Protein 1E0B (pdb70)

CATH classification: 2.40.50.40

GO terms:
  GO:0031507 heterochromatin formation (P, IDA)
  GO:0140720 subtelomeric heterochromatin (C, IDA)
  GO:1990342 heterochromatin island (C, IDA)
  GO:0062072 histone H3K9me2/3 reader activity (F, IDA)
  GO:0031934 mating-type region heterochromatin (C, IDA)
  GO:0000779 condensed chromosome, centromeric region (C, IDA)
  GO:0000785 chromatin (C, IDA)
  GO:0000792 heterochromatin (C, IDA)
  GO:0005634 nucleus (C, IDA)
  GO:0005721 pericentric heterochromatin (C, IDA)
  GO:0003677 DNA binding (F, IDA)
  GO:0003723 RNA binding (F, IDA)
  GO:0140463 chromatin-protein adaptor activity (F, IDA)
  GO:0007535 donor selection (P, IDA)
  GO:1990813 meiotic centromeric cohesion protection in anaphase I (P, EXP)
  GO:0030466 silent mating-type cassette heterochromatin formation (P, EXP)
  GO:0140185 siRNA-mediated silent mating type cassette region heterochromatin formation (P, EXP)
  GO:0140463 chromatin-protein adaptor activity (F, EXP)
  GO:0044820 mitotic telomere tethering at nuclear periphery (P, IMP)
  GO:1990758 mitotic sister chromatid biorientation (P, IMP)

Structure (mmCIF, N/CA/C/O backbone):
data_1E0B
#
_entry.id   1E0B
#
_cell.length_a   59.890
_cell.length_b   59.890
_cell.length_c   91.230
_cell.angle_alpha   90.00
_cell.angle_beta   90.00
_cell.angle_gamma   120.00
#
_symmetry.space_group_name_H-M   'P 32 2 1'
#
loop_
_entity.id
_entity.type
_entity.pdbx_description
1 polymer 'SWI6 PROTEIN'
2 non-polymer 2-(2-{2-[2-(2-METHOXY-ETHOXY)-ETHOXY]-ETHOXY}-ETHOXY)-ETHANOL
3 water water
#
loop_
_atom_site.group_PDB
_atom_site.id
_atom_site.type_symbol
_atom_site.label_atom_id
_atom_site.label_alt_id
_atom_site.label_comp_id
_atom_site.label_asym_id
_atom_site.label_entity_id
_atom_site.label_seq_id
_atom_site.pdbx_PDB_ins_code
_atom_site.Cartn_x
_atom_site.Cartn_y
_atom_site.Cartn_z
_atom_site.occupancy
_atom_site.B_iso_or_equiv
_atom_site.auth_seq_id
_atom_site.auth_comp_id
_atom_site.auth_asym_id
_atom_site.auth_atom_id
_atom_site.pdbx_PDB_model_nu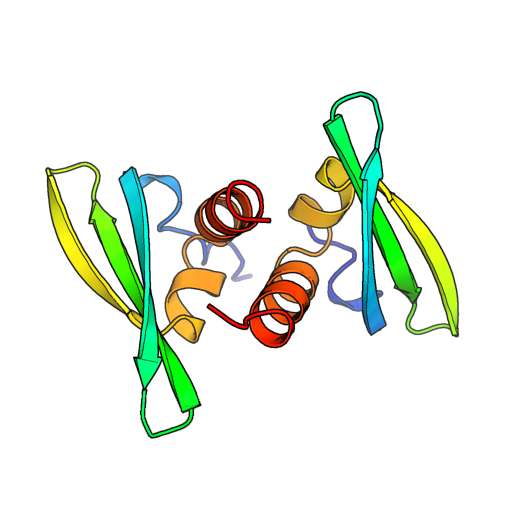m
ATOM 1 N N . GLN A 1 2 ? 35.115 12.968 74.337 1.00 80.64 262 GLN A N 1
ATOM 2 C CA . GLN A 1 2 ? 35.482 12.681 72.918 1.00 80.69 262 GLN A CA 1
ATOM 3 C C . GLN A 1 2 ? 34.233 12.762 72.033 1.00 81.48 262 GLN A C 1
ATOM 4 O O . GLN A 1 2 ? 34.179 13.556 71.090 1.00 84.30 262 GLN A O 1
ATOM 10 N N . VAL A 1 3 ? 33.226 11.951 72.357 1.00 80.94 263 VAL A N 1
ATOM 11 C CA . VAL A 1 3 ? 31.983 11.904 71.585 1.00 78.38 263 VAL A CA 1
ATOM 12 C C . VAL A 1 3 ? 31.006 13.065 71.757 1.00 78.57 263 VAL A C 1
ATOM 13 O O . VAL A 1 3 ? 30.516 13.348 72.852 1.00 79.76 263 VAL A O 1
ATOM 17 N N . GLU A 1 4 ? 30.748 13.723 70.632 1.00 79.68 264 GLU A N 1
ATOM 18 C CA . GLU A 1 4 ? 29.826 14.849 70.504 1.00 78.62 264 GLU A CA 1
ATOM 19 C C . GLU A 1 4 ? 29.578 14.932 69.005 1.00 75.27 264 GLU A C 1
ATOM 20 O O . GLU A 1 4 ? 28.816 15.769 68.516 1.00 78.30 264 GLU A O 1
ATOM 26 N N . ASN A 1 5 ? 30.261 14.034 68.295 1.00 68.29 265 ASN A N 1
ATOM 27 C CA . ASN A 1 5 ? 30.159 13.885 66.850 1.00 59.01 265 ASN A CA 1
ATOM 28 C C . ASN A 1 5 ? 29.077 12.827 66.666 1.00 46.04 265 ASN A C 1
ATOM 29 O O . ASN A 1 5 ? 29.013 12.118 65.657 1.00 42.16 265 ASN A O 1
ATOM 34 N N . TYR A 1 6 ? 28.214 12.755 67.674 1.00 40.47 266 TYR A N 1
ATOM 35 C CA . TYR A 1 6 ? 27.111 11.810 67.728 1.00 31.80 266 TYR A CA 1
ATOM 36 C C . TYR A 1 6 ? 25.940 12.284 66.858 1.00 34.24 266 TYR A C 1
ATOM 37 O O . TYR A 1 6 ? 25.056 11.498 66.520 1.00 28.02 266 TYR A O 1
ATOM 46 N N . ASP A 1 7 ? 25.939 13.569 66.504 1.00 27.99 267 ASP A N 1
ATOM 47 C CA . ASP A 1 7 ? 24.860 14.158 65.680 1.00 31.89 267 ASP A CA 1
ATOM 48 C C . ASP A 1 7 ? 25.032 13.894 64.170 1.00 32.57 267 ASP A C 1
ATOM 49 O O . ASP A 1 7 ? 24.936 14.803 63.331 1.00 29.40 267 ASP A O 1
ATOM 54 N N . SER A 1 8 ? 25.244 12.615 63.847 1.00 32.51 268 SER A N 1
ATOM 55 C CA . SER A 1 8 ? 25.486 12.154 62.489 1.00 33.19 268 SER A CA 1
ATOM 56 C C . SER A 1 8 ? 24.277 12.061 61.562 1.00 32.84 268 SER A C 1
ATOM 57 O O . SER A 1 8 ? 24.443 11.759 60.396 1.00 35.66 268 SER A O 1
ATOM 60 N N . TRP A 1 9 ? 23.063 12.297 62.044 1.00 26.36 269 TRP A N 1
ATOM 61 C CA . TRP A 1 9 ? 21.926 12.243 61.129 1.00 24.66 269 TRP A CA 1
ATOM 62 C C . TRP A 1 9 ? 21.530 13.595 60.524 1.00 27.84 269 TRP A C 1
ATOM 63 O O . TRP A 1 9 ? 20.668 13.633 59.641 1.00 26.66 269 TRP A O 1
ATOM 74 N N . GLU A 1 10 ? 22.120 14.698 60.983 1.00 27.12 270 GLU A N 1
ATOM 75 C CA . GLU A 1 10 ? 21.731 16.020 60.424 1.00 31.21 270 GLU A CA 1
ATOM 76 C C . GLU A 1 10 ? 21.799 16.053 58.892 1.00 30.46 270 GLU A C 1
ATOM 77 O O . GLU A 1 10 ? 20.900 16.561 58.232 1.00 31.50 270 GLU A O 1
ATOM 83 N N . ASP A 1 11 ? 22.874 15.513 58.329 1.00 32.86 271 ASP A N 1
ATOM 84 C CA . ASP A 1 11 ? 23.029 15.524 56.878 1.00 35.64 271 ASP A CA 1
ATOM 85 C C . ASP A 1 11 ? 22.326 14.377 56.131 1.00 38.13 271 ASP A C 1
ATOM 86 O O . ASP A 1 11 ? 22.307 14.365 54.900 1.00 33.09 271 ASP A O 1
ATOM 91 N N . LEU A 1 12 ? 21.740 13.426 56.855 1.00 30.64 272 LEU A N 1
ATOM 92 C CA . LEU A 1 12 ? 21.077 12.293 56.203 1.00 29.88 272 LEU A CA 1
ATOM 93 C C . LEU A 1 12 ? 19.5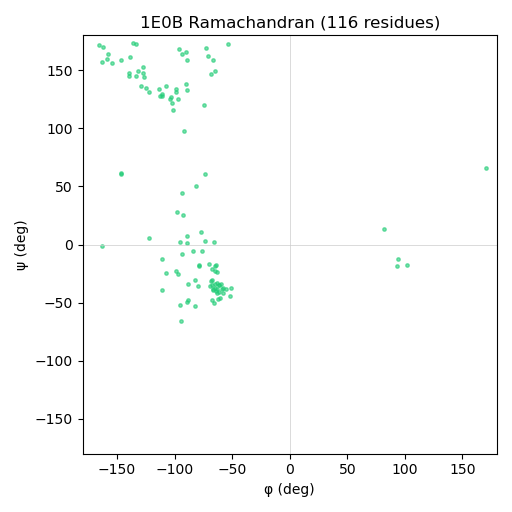64 12.440 56.094 1.00 30.77 272 LEU A C 1
ATOM 94 O O . LEU A 1 12 ? 18.936 11.806 55.241 1.00 31.57 272 LEU A O 1
ATOM 99 N N . VAL A 1 13 ? 18.983 13.267 56.961 1.00 29.24 273 VAL A N 1
ATOM 100 C CA . VAL A 1 13 ? 17.531 13.476 57.014 1.00 33.03 273 VAL A CA 1
ATOM 101 C C . VAL A 1 13 ? 17.094 14.612 56.105 1.00 34.23 273 VAL A C 1
ATOM 102 O O . VAL A 1 13 ? 17.759 15.639 56.041 1.00 32.72 273 VAL A O 1
ATOM 106 N N . SER A 1 14 ? 15.982 14.410 55.403 1.00 35.77 274 SER A N 1
ATOM 107 C CA . SER A 1 14 ? 15.436 15.415 54.496 1.00 40.04 274 SER A CA 1
ATOM 108 C C . SER A 1 14 ? 14.475 16.334 55.261 1.00 43.90 274 SER A C 1
ATOM 109 O O . SER A 1 14 ? 14.588 17.559 55.178 1.00 44.25 274 SER A O 1
ATOM 112 N N . SER A 1 15 ? 13.541 15.746 56.010 1.00 38.01 275 SER A N 1
ATOM 113 C CA . SER A 1 15 ? 12.601 16.537 56.809 1.00 40.50 275 SER A CA 1
ATOM 114 C C . SER A 1 15 ? 11.872 15.747 57.904 1.00 37.35 275 SER A C 1
ATOM 115 O O . SER A 1 15 ? 11.767 14.523 57.831 1.00 38.38 275 SER A O 1
ATOM 118 N N . ILE A 1 16 ? 11.394 16.462 58.923 1.00 38.53 276 ILE A N 1
ATOM 119 C CA . ILE A 1 16 ? 10.625 15.868 60.022 1.00 38.66 276 ILE A CA 1
ATOM 120 C C . ILE A 1 16 ? 9.172 16.126 59.605 1.00 41.95 276 ILE A C 1
ATOM 121 O O . ILE A 1 16 ? 8.792 17.269 59.351 1.00 44.79 276 ILE A O 1
ATOM 126 N N . ASP A 1 17 ? 8.366 15.071 59.540 1.00 43.83 277 ASP A N 1
ATOM 127 C CA . ASP A 1 17 ? 6.983 15.194 59.074 1.00 43.28 277 ASP A CA 1
ATOM 128 C C . ASP A 1 17 ? 5.903 15.375 60.138 1.00 45.50 277 ASP A C 1
ATOM 129 O O . ASP A 1 17 ? 5.254 16.423 60.195 1.00 48.58 277 ASP A O 1
ATOM 134 N N . THR A 1 18 ? 5.693 14.356 60.964 1.00 41.46 278 THR A N 1
ATOM 135 C CA . THR A 1 18 ? 4.682 14.436 62.011 1.00 42.80 278 THR A CA 1
ATOM 136 C C . THR A 1 18 ? 5.167 13.818 63.315 1.00 47.57 278 THR A C 1
ATOM 137 O O . THR A 1 18 ? 6.110 13.031 63.324 1.00 42.62 278 THR A O 1
ATOM 141 N N . ILE A 1 19 ? 4.505 14.176 64.414 1.00 45.60 279 ILE A N 1
ATOM 142 C CA . ILE A 1 19 ? 4.843 13.654 65.731 1.00 48.25 279 ILE A CA 1
ATOM 143 C C . ILE A 1 19 ? 3.593 13.074 66.380 1.00 53.05 279 ILE A C 1
ATOM 144 O O . ILE A 1 19 ? 2.497 13.597 66.187 1.00 53.50 279 ILE A O 1
ATOM 149 N N . GLU A 1 20 ? 3.759 11.991 67.138 1.00 52.12 280 GLU A N 1
ATOM 150 C CA . GLU A 1 20 ? 2.637 11.338 67.813 1.00 55.20 280 GLU A CA 1
ATOM 151 C C . GLU A 1 20 ? 3.004 10.883 69.217 1.00 56.04 280 GLU A C 1
ATOM 152 O O . GLU A 1 20 ? 4.145 10.509 69.482 1.00 54.90 280 GLU A O 1
ATOM 158 N N . ARG A 1 21 ? 2.032 10.913 70.121 1.00 56.76 281 ARG A N 1
ATOM 159 C CA . ARG A 1 21 ? 2.277 10.499 71.496 1.00 58.28 281 ARG A CA 1
ATOM 160 C C . ARG A 1 21 ? 1.816 9.068 71.740 1.00 62.67 281 ARG A C 1
ATOM 161 O O . ARG A 1 21 ? 0.718 8.685 71.344 1.00 61.45 281 ARG A O 1
ATOM 169 N N . LYS A 1 22 ? 2.667 8.278 72.388 1.00 64.87 282 LYS A N 1
ATOM 170 C CA . LYS A 1 22 ? 2.338 6.890 72.678 1.00 69.44 282 LYS A CA 1
ATOM 171 C C . LYS A 1 22 ? 1.773 6.706 74.085 1.00 70.77 282 LYS A C 1
ATOM 172 O O . LYS A 1 22 ? 1.836 7.610 74.921 1.00 70.01 282 LYS A O 1
ATOM 178 N N . ASP A 1 23 ? 1.227 5.523 74.341 1.00 73.64 283 ASP A N 1
ATOM 179 C CA . ASP A 1 23 ? 0.624 5.220 75.631 1.00 75.82 283 ASP A CA 1
ATOM 180 C C . ASP A 1 23 ? 1.569 5.376 76.809 1.00 77.05 283 ASP A C 1
ATOM 181 O O . ASP A 1 23 ? 1.153 5.814 77.883 1.00 79.67 283 ASP A O 1
ATOM 186 N N . ASP A 1 24 ? 2.834 5.011 76.617 1.00 76.01 284 ASP A N 1
ATOM 187 C CA . ASP A 1 24 ? 3.830 5.134 77.679 1.00 74.28 284 ASP A CA 1
ATOM 188 C C . ASP A 1 24 ? 4.206 6.603 77.891 1.00 72.99 284 ASP A C 1
ATOM 189 O O . ASP A 1 24 ? 5.078 6.928 78.702 1.00 71.94 284 ASP A O 1
ATOM 194 N N . GLY A 1 25 ? 3.535 7.483 77.151 1.00 70.87 285 GLY A N 1
ATOM 195 C CA . GLY A 1 25 ? 3.787 8.909 77.255 1.00 68.99 285 GLY A CA 1
ATOM 196 C C . GLY A 1 25 ? 4.987 9.383 76.457 1.00 67.49 285 GLY A C 1
ATOM 197 O O . GLY A 1 25 ? 5.461 10.505 76.646 1.00 67.59 285 GLY A O 1
ATOM 198 N N . THR A 1 26 ? 5.484 8.533 75.562 1.00 64.10 286 THR A N 1
ATOM 199 C CA . THR A 1 26 ? 6.643 8.887 74.749 1.00 58.96 286 THR A CA 1
ATOM 200 C C . THR A 1 26 ? 6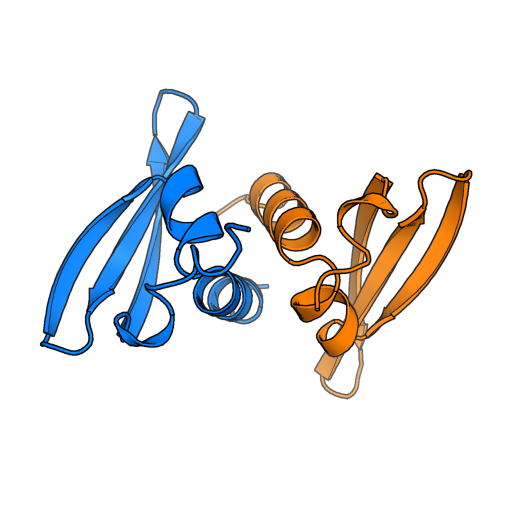.214 9.474 73.412 1.00 53.08 286 THR A C 1
ATOM 201 O O . THR A 1 26 ? 5.057 9.345 73.005 1.00 53.55 286 THR A O 1
ATOM 205 N N . LEU A 1 27 ? 7.147 10.133 72.735 1.00 48.27 287 LEU A N 1
ATOM 206 C CA . LEU A 1 27 ? 6.858 10.731 71.439 1.00 42.48 287 LEU A CA 1
ATOM 207 C C . LEU A 1 27 ? 7.540 9.918 70.334 1.00 41.16 287 LEU A C 1
ATOM 208 O O . LEU A 1 27 ? 8.688 9.516 70.481 1.00 40.24 287 LEU A O 1
ATOM 213 N N . GLU A 1 28 ? 6.818 9.678 69.245 1.00 40.44 288 GLU A N 1
ATOM 214 C CA . GLU A 1 28 ? 7.326 8.929 68.098 1.00 39.92 288 GLU A CA 1
ATOM 215 C C . GLU A 1 28 ? 7.441 9.925 66.940 1.00 41.35 288 GLU A C 1
ATOM 216 O O . GLU A 1 28 ? 6.473 10.631 66.616 1.00 42.36 288 GLU A O 1
ATOM 222 N N . ILE A 1 29 ? 8.620 9.986 66.320 1.00 36.70 289 ILE A N 1
ATOM 223 C CA . ILE A 1 29 ? 8.863 10.919 65.221 1.00 37.19 289 ILE A CA 1
ATOM 224 C C . ILE A 1 29 ? 8.858 10.253 63.846 1.00 41.55 289 ILE A C 1
ATOM 225 O O . ILE A 1 29 ? 9.595 9.300 63.610 1.00 40.22 289 ILE A O 1
ATOM 230 N N . TYR A 1 30 ? 8.025 10.761 62.942 1.00 39.49 290 TYR A N 1
ATOM 231 C CA . TYR A 1 30 ? 7.962 10.239 61.581 1.00 40.65 290 TYR A CA 1
ATOM 232 C C . TYR A 1 30 ? 8.720 11.208 60.670 1.00 41.45 290 TYR A C 1
ATOM 233 O O . TYR A 1 30 ? 8.380 12.393 60.587 1.00 41.90 290 TYR A O 1
ATOM 242 N N . LEU A 1 31 ? 9.744 10.695 59.989 1.00 36.74 291 LEU A N 1
ATOM 243 C CA . LEU A 1 31 ? 10.570 11.501 59.100 1.00 33.54 291 LEU A CA 1
ATOM 244 C C . LEU A 1 31 ? 10.825 10.852 57.732 1.00 34.79 291 LEU A C 1
ATOM 245 O O . LEU A 1 31 ? 10.444 9.696 57.483 1.00 33.66 291 LEU A O 1
ATOM 250 N N . THR A 1 32 ? 11.441 11.628 56.844 1.00 36.99 292 THR A N 1
ATOM 251 C CA . THR A 1 32 ? 11.778 11.217 55.484 1.00 39.14 292 THR A CA 1
ATOM 252 C C . THR A 1 32 ? 13.278 11.443 55.310 1.00 39.85 292 THR A C 1
ATOM 253 O O . THR A 1 32 ? 13.791 12.491 55.702 1.00 34.12 292 THR A O 1
ATOM 257 N N . TRP A 1 33 ? 13.974 10.464 54.727 1.00 34.56 293 TRP A N 1
ATOM 258 C CA . TRP A 1 33 ? 15.417 10.560 54.516 1.00 32.99 293 TRP A CA 1
ATOM 259 C C . TRP A 1 33 ? 15.715 11.195 53.159 1.00 37.30 293 TRP A C 1
ATOM 260 O O . TRP A 1 33 ? 14.828 11.320 52.310 1.00 40.52 293 TRP A O 1
ATOM 271 N N . LYS A 1 34 ? 16.958 11.615 52.960 1.00 34.26 294 LYS A N 1
ATOM 272 C CA . LYS A 1 34 ? 17.342 12.227 51.693 1.00 38.57 294 LYS A CA 1
ATOM 273 C C . LYS A 1 34 ? 17.277 11.289 50.479 1.00 43.90 294 LYS A C 1
ATOM 274 O O . LYS A 1 34 ? 17.243 11.758 49.337 1.00 48.05 294 LYS A O 1
ATOM 280 N N . ASN A 1 35 ? 17.262 9.976 50.704 1.00 40.15 295 ASN A N 1
ATOM 281 C CA . ASN A 1 35 ? 17.157 9.028 49.582 1.00 39.94 295 ASN A CA 1
ATOM 282 C C . ASN A 1 35 ? 15.689 8.711 49.252 1.00 43.99 295 ASN A C 1
ATOM 283 O O . ASN A 1 35 ? 15.400 7.896 48.372 1.00 47.14 295 ASN A O 1
ATOM 288 N N . GLY A 1 36 ? 14.765 9.337 49.973 1.00 41.46 296 GLY A N 1
ATOM 289 C CA . GLY A 1 36 ? 13.353 9.096 49.720 1.00 44.25 296 GLY A CA 1
ATOM 290 C C . GLY A 1 36 ? 12.658 8.159 50.695 1.00 43.41 296 GLY A C 1
ATOM 291 O O . GLY A 1 36 ? 11.431 8.145 50.767 1.00 46.21 296 GLY A O 1
ATOM 292 N N . ALA A 1 37 ? 13.425 7.375 51.447 1.00 41.10 297 ALA A N 1
ATOM 293 C CA . ALA A 1 37 ? 12.843 6.440 52.410 1.00 42.10 297 ALA A CA 1
ATOM 294 C C . ALA A 1 37 ? 12.138 7.146 53.572 1.00 46.02 297 ALA A C 1
ATOM 295 O O . ALA A 1 37 ? 12.405 8.312 53.867 1.00 43.25 297 ALA A O 1
ATOM 297 N N . ILE A 1 38 ? 11.240 6.420 54.232 1.00 43.82 298 ILE A N 1
ATOM 298 C CA . ILE A 1 38 ? 10.486 6.954 55.364 1.00 46.33 298 ILE A CA 1
ATOM 299 C C . ILE A 1 38 ? 10.480 5.957 56.509 1.00 43.40 298 ILE A C 1
ATOM 300 O O . ILE A 1 38 ? 10.442 4.751 56.271 1.00 48.09 298 ILE A O 1
ATOM 305 N N . SER A 1 39 ? 10.510 6.459 57.744 1.00 39.11 299 SER A N 1
ATOM 306 C CA . SER A 1 39 ? 10.516 5.602 58.929 1.00 37.86 299 SER A CA 1
ATOM 307 C C . SER A 1 39 ? 10.195 6.407 60.190 1.00 38.66 299 SER A C 1
ATOM 308 O O . SER A 1 39 ? 10.108 7.633 60.133 1.00 35.32 299 SER A O 1
ATOM 311 N N . HIS A 1 40 ? 10.006 5.730 61.325 1.00 37.21 300 HIS A N 1
ATOM 312 C CA . HIS A 1 40 ? 9.715 6.437 62.571 1.00 40.18 300 HIS A CA 1
ATOM 313 C C . HIS A 1 40 ? 10.665 6.017 63.685 1.00 38.15 300 HIS A C 1
ATOM 314 O O . HIS A 1 40 ? 11.112 4.872 63.723 1.00 43.37 300 HIS A O 1
ATOM 321 N N . HIS A 1 41 ? 10.974 6.951 64.585 1.00 34.13 301 HIS A N 1
ATOM 322 C CA . HIS A 1 41 ? 11.918 6.724 65.689 1.00 33.95 301 HIS A CA 1
ATOM 323 C C . HIS A 1 41 ? 11.533 7.498 66.965 1.00 36.74 301 HIS A C 1
ATOM 324 O O . HIS A 1 41 ? 10.795 8.491 66.900 1.00 33.89 301 HIS A O 1
ATOM 331 N N . PRO A 1 42 ? 12.033 7.063 68.138 1.00 34.49 302 PRO A N 1
ATOM 332 C CA . PRO A 1 42 ? 11.714 7.760 69.397 1.00 35.40 302 PRO A CA 1
ATOM 333 C C . PRO A 1 42 ? 12.368 9.143 69.428 1.00 35.29 302 PRO A C 1
ATOM 334 O O . PRO A 1 42 ? 13.469 9.323 68.900 1.00 31.55 302 PRO A O 1
ATOM 338 N N . SER A 1 43 ? 11.708 10.118 70.054 1.00 31.44 303 SER A N 1
ATOM 339 C CA . SER A 1 43 ? 12.266 11.470 70.105 1.00 31.59 303 SER A CA 1
ATOM 340 C C . SER A 1 43 ? 13.562 11.504 70.908 1.00 31.56 303 SER A C 1
ATOM 341 O O . SER A 1 43 ? 14.393 12.392 70.719 1.00 31.67 303 SER A O 1
ATOM 344 N N . THR A 1 44 ? 13.751 10.535 71.797 1.00 30.41 304 THR A N 1
ATOM 345 C CA . THR A 1 44 ? 14.980 10.494 72.589 1.00 28.82 304 THR A CA 1
ATOM 346 C C . THR A 1 44 ? 16.197 10.129 71.713 1.00 28.81 304 THR A C 1
ATOM 347 O O . THR A 1 44 ? 17.359 10.324 72.107 1.00 32.47 304 THR A O 1
ATOM 351 N N . ILE A 1 45 ? 15.921 9.591 70.530 1.00 29.67 305 ILE A N 1
ATOM 352 C CA . ILE A 1 45 ? 16.961 9.239 69.560 1.00 30.92 305 ILE A CA 1
ATOM 353 C C . ILE A 1 45 ? 17.138 10.410 68.553 1.00 26.63 305 ILE A C 1
ATOM 354 O O . ILE A 1 45 ? 18.262 10.873 68.331 1.00 28.31 305 ILE A O 1
ATOM 359 N N . THR A 1 46 ? 16.047 10.880 67.942 1.00 27.66 306 THR A N 1
ATOM 360 C CA . THR A 1 46 ? 16.187 11.966 66.966 1.00 26.44 306 THR A CA 1
ATOM 361 C C . THR A 1 46 ? 16.726 13.263 67.601 1.00 22.37 306 THR A C 1
ATOM 362 O O . THR A 1 46 ? 17.474 14.010 66.948 1.00 24.79 306 THR A O 1
ATOM 366 N N . ASN A 1 47 ? 16.387 13.545 68.862 1.00 28.30 307 ASN A N 1
ATOM 367 C CA . ASN A 1 47 ? 16.912 14.774 69.488 1.00 29.21 307 ASN A CA 1
ATOM 368 C C . ASN A 1 47 ? 18.441 14.783 69.522 1.00 33.94 307 ASN A C 1
ATOM 369 O O . ASN A 1 47 ? 19.066 15.844 69.422 1.00 28.82 307 ASN A O 1
ATOM 374 N N . LYS A 1 48 ? 19.043 13.601 69.692 1.00 30.38 308 LYS A N 1
ATOM 375 C CA . LYS A 1 48 ? 20.509 13.493 69.753 1.00 26.02 308 LYS A CA 1
ATOM 376 C C . LYS A 1 48 ? 21.224 13.317 68.411 1.00 22.92 308 LYS A C 1
ATOM 377 O O . LYS A 1 48 ? 22.349 13.809 68.251 1.00 26.05 308 LYS A O 1
ATOM 383 N N . LYS A 1 49 ? 20.598 12.616 67.452 1.00 23.70 309 LYS A N 1
ATOM 384 C CA . LYS A 1 49 ? 21.220 12.384 66.140 1.00 25.72 309 LYS A CA 1
ATOM 385 C C . LYS A 1 49 ? 21.047 13.555 65.164 1.00 24.37 309 LYS A C 1
ATOM 386 O O . LYS A 1 49 ? 21.901 13.761 64.296 1.00 23.93 309 LYS A O 1
ATOM 392 N N . CYS A 1 50 ? 19.938 14.289 65.282 1.00 27.85 310 CYS A N 1
ATOM 393 C CA . CYS A 1 50 ? 19.672 15.453 64.409 1.00 25.46 310 CYS A CA 1
ATOM 394 C C . CYS A 1 50 ? 18.907 16.564 65.153 1.00 27.70 310 CYS A C 1
ATOM 395 O O . CYS A 1 50 ? 17.814 16.949 64.754 1.00 30.53 310 CYS A O 1
ATOM 398 N N . PRO A 1 51 ? 19.506 17.118 66.216 1.00 27.00 311 PRO A N 1
ATOM 399 C CA . PRO A 1 51 ? 18.836 18.174 66.986 1.00 28.87 311 PRO A CA 1
ATOM 400 C C . PRO A 1 51 ? 18.456 19.441 66.213 1.00 30.16 311 PRO A C 1
ATOM 401 O O . PRO A 1 51 ? 17.390 20.001 66.466 1.00 33.58 311 PRO A O 1
ATOM 405 N N . GLN A 1 52 ? 19.286 19.904 65.282 1.00 28.39 312 GLN A N 1
ATOM 406 C CA . GLN A 1 52 ? 18.912 21.113 64.557 1.00 32.91 312 GLN A CA 1
ATOM 407 C C . GLN A 1 52 ? 17.691 20.861 63.655 1.00 33.80 312 GLN A C 1
ATOM 408 O O . GLN A 1 52 ? 16.854 21.759 63.495 1.00 28.69 312 GLN A O 1
ATOM 414 N N . LYS A 1 53 ? 17.574 19.655 63.072 1.00 30.24 313 LYS A N 1
ATOM 415 C CA . LYS A 1 53 ? 16.405 19.326 62.233 1.00 30.59 313 LYS A CA 1
ATOM 416 C C . LYS A 1 53 ? 15.153 19.375 63.117 1.00 32.55 313 LYS A C 1
ATOM 417 O O . LYS A 1 53 ? 14.098 19.895 62.715 1.00 30.58 313 LYS A O 1
ATOM 423 N N . MET A 1 54 ? 15.270 18.847 64.333 1.00 24.26 314 MET A N 1
ATOM 424 C CA . MET A 1 54 ? 14.140 18.855 65.271 1.00 29.01 314 MET A CA 1
ATOM 425 C C . MET A 1 54 ? 13.721 20.285 65.676 1.00 30.92 314 MET A C 1
ATOM 426 O O . MET A 1 54 ? 12.533 20.574 65.790 1.00 32.31 314 MET A O 1
ATOM 431 N N . LEU A 1 55 ? 14.696 21.159 65.898 1.00 30.84 315 LEU A N 1
ATOM 432 C CA . LEU A 1 55 ? 14.410 22.539 66.305 1.00 29.20 315 LEU A CA 1
ATOM 433 C C . LEU A 1 55 ? 13.706 23.344 65.200 1.00 34.25 315 LEU A C 1
ATOM 434 O O . LEU A 1 55 ? 12.810 24.152 65.483 1.00 33.97 315 LEU A O 1
ATOM 439 N N . GLN A 1 56 ? 14.117 23.141 63.952 1.00 30.67 316 GLN A N 1
ATOM 440 C CA . GLN A 1 56 ? 13.478 23.829 62.831 1.00 36.63 316 GLN A CA 1
ATOM 441 C C . GLN A 1 56 ? 12.009 23.426 62.756 1.00 38.24 316 GLN A C 1
ATOM 442 O O . GLN A 1 56 ? 11.135 24.253 62.484 1.00 37.49 316 GLN A O 1
ATOM 448 N N . PHE A 1 57 ? 11.740 22.145 62.982 1.00 34.92 317 PHE A N 1
ATOM 449 C CA . PHE A 1 57 ? 10.367 21.639 62.963 1.00 36.66 317 PHE A CA 1
ATOM 450 C C . PHE A 1 57 ? 9.506 22.323 64.028 1.00 37.67 317 PHE A C 1
ATOM 451 O O . PHE A 1 57 ? 8.368 22.731 63.765 1.00 37.41 317 PHE A O 1
ATOM 459 N N . TYR A 1 58 ? 10.032 22.436 65.241 1.00 34.30 318 TYR A N 1
ATOM 460 C CA . TYR A 1 58 ? 9.269 23.058 66.322 1.00 35.39 318 TYR A CA 1
ATOM 461 C C . TYR A 1 58 ? 8.979 24.545 66.097 1.00 38.12 318 TYR A C 1
ATOM 462 O O . TYR A 1 58 ? 7.893 25.027 66.439 1.00 39.60 318 TYR A O 1
ATOM 471 N N . GLU A 1 59 ? 9.928 25.260 65.527 1.00 37.72 319 GLU A N 1
ATOM 472 C CA . GLU A 1 59 ? 9.711 26.683 65.281 1.00 43.60 319 GLU A CA 1
ATOM 473 C C . GLU A 1 59 ? 8.634 26.916 64.225 1.00 49.73 319 GLU A C 1
ATOM 474 O O . GLU A 1 59 ? 7.958 27.948 64.236 1.00 50.35 319 GLU A O 1
ATOM 480 N N . SER A 1 60 ? 8.444 26.054 63.252 1.00 51.05 320 SER A N 1
ATOM 481 C CA . SER A 1 60 ? 7.473 26.267 62.134 1.00 56.75 320 SER A CA 1
ATOM 482 C C . SER A 1 60 ? 6.133 25.608 62.483 1.00 58.96 320 SER A C 1
ATOM 483 O O . SER A 1 60 ? 5.517 24.891 61.701 1.00 62.54 320 SER A O 1
ATOM 486 N N . HIS A 1 61 ? 5.785 25.868 63.733 1.00 60.00 321 HIS A N 1
ATOM 487 C CA . HIS A 1 61 ? 4.863 25.068 64.482 1.00 65.23 321 HIS A CA 1
ATOM 488 C C . HIS A 1 61 ? 4.900 25.524 65.922 1.00 67.50 321 HIS A C 1
ATOM 489 O O . HIS A 1 61 ? 5.358 24.853 66.850 1.00 69.18 321 HIS A O 1
ATOM 496 N N . LEU A 1 62 ? 4.434 26.733 65.959 1.00 69.90 322 LEU A N 1
ATOM 497 C CA . LEU A 1 62 ? 4.464 27.593 67.082 1.00 70.89 322 LEU A CA 1
ATOM 498 C C . LEU A 1 62 ? 3.270 28.559 67.073 1.00 72.22 322 LEU A C 1
ATOM 499 O O . LEU A 1 62 ? 2.777 28.963 68.126 1.00 74.39 322 LEU A O 1
ATOM 504 N N . TYR B 1 6 ? 29.622 23.397 70.004 1.00 83.17 266 TYR B N 1
ATOM 505 C CA . TYR B 1 6 ? 29.729 24.781 70.459 1.00 81.72 266 TYR B CA 1
ATOM 506 C C . TYR B 1 6 ? 28.717 25.056 71.574 1.00 78.81 266 TYR B C 1
ATOM 507 O O . TYR B 1 6 ? 28.627 26.176 72.084 1.00 77.96 266 TYR B O 1
ATOM 516 N N . ASP B 1 7 ? 27.958 24.019 71.938 1.00 75.80 267 ASP B N 1
ATOM 517 C CA . ASP B 1 7 ? 26.943 24.107 72.994 1.00 68.66 267 ASP B CA 1
ATOM 518 C C . ASP B 1 7 ? 27.563 24.160 74.400 1.00 62.04 267 ASP B C 1
ATOM 519 O O . ASP B 1 7 ? 27.321 23.307 75.260 1.00 48.82 267 ASP B O 1
ATOM 524 N N . SER B 1 8 ? 28.360 25.200 74.612 1.00 56.92 268 SER B N 1
ATOM 525 C CA . SER B 1 8 ? 29.041 25.409 75.867 1.00 54.18 268 SER B CA 1
ATOM 526 C C . SER B 1 8 ? 28.120 25.959 76.961 1.00 47.19 268 SER B C 1
ATOM 527 O O . SER B 1 8 ? 28.601 26.355 78.016 1.00 50.08 268 SER B O 1
ATOM 530 N N . TRP B 1 9 ? 26.807 25.971 76.713 1.00 37.49 269 TRP B N 1
ATOM 531 C CA . TRP B 1 9 ? 25.834 26.464 77.701 1.00 34.62 269 TRP B CA 1
ATOM 532 C C . TRP B 1 9 ? 24.986 25.326 78.238 1.00 29.23 269 TRP B C 1
ATOM 533 O O . TRP B 1 9 ? 24.273 25.487 79.245 1.00 30.26 269 TRP B O 1
ATOM 544 N N . GLU B 1 10 ? 25.053 24.166 77.583 1.00 30.34 270 GLU B N 1
ATOM 545 C CA . GLU B 1 10 ? 24.256 23.009 78.016 1.00 29.57 270 GLU B CA 1
ATOM 546 C C . GLU B 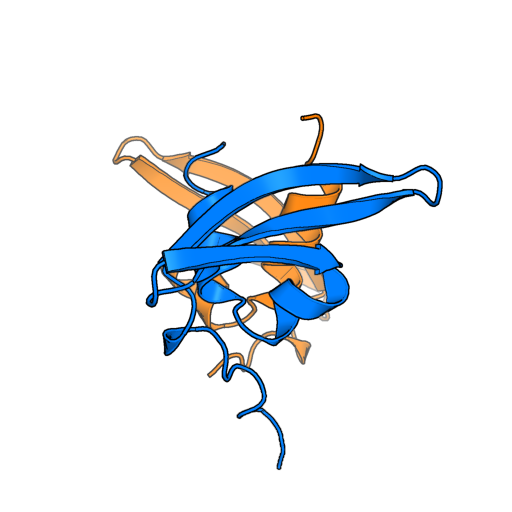1 10 ? 24.415 22.692 79.486 1.00 31.45 270 GLU B C 1
ATOM 547 O O . GLU B 1 10 ? 23.457 22.286 80.138 1.00 31.11 270 GLU B O 1
ATOM 553 N N . ASP B 1 11 ? 25.627 22.856 80.011 1.00 26.65 271 ASP B N 1
ATOM 554 C CA . ASP B 1 11 ? 25.851 22.556 81.424 1.00 31.96 271 ASP B CA 1
ATOM 555 C C . ASP B 1 11 ? 25.748 23.784 82.332 1.00 30.40 271 ASP B C 1
ATOM 556 O O . ASP B 1 11 ? 25.932 23.666 83.540 1.00 31.47 271 ASP B O 1
ATOM 561 N N . LEU B 1 12 ? 25.436 24.952 81.772 1.00 30.21 272 LEU B N 1
ATOM 562 C CA . LEU B 1 12 ? 25.351 26.168 82.592 1.00 25.71 272 LEU B CA 1
ATOM 563 C C . LEU B 1 12 ? 23.928 26.673 82.835 1.00 29.08 272 LEU B C 1
ATOM 564 O O . LEU B 1 12 ? 23.665 27.369 83.824 1.00 27.60 272 LEU B O 1
ATOM 569 N N . VAL B 1 13 ? 23.028 26.312 81.925 1.00 31.09 273 VAL B N 1
ATOM 570 C CA . VAL B 1 13 ? 21.612 26.691 81.953 1.00 29.13 273 VAL B CA 1
ATOM 571 C C . VAL B 1 13 ? 20.772 25.691 82.742 1.00 30.03 273 VAL B C 1
ATOM 572 O O . VAL B 1 13 ? 20.914 24.479 82.570 1.00 29.04 273 VAL B O 1
ATOM 576 N N . SER B 1 14 ? 19.915 26.200 83.628 1.00 23.50 274 SER B N 1
ATOM 577 C CA . SER B 1 14 ? 19.022 25.357 84.418 1.00 26.54 274 SER B CA 1
ATOM 578 C C . SER B 1 14 ? 17.757 24.992 83.607 1.00 34.50 274 SER B C 1
ATOM 579 O O . SER B 1 14 ? 17.437 23.804 83.459 1.00 28.75 274 SER B O 1
ATOM 582 N N . SER B 1 15 ? 17.054 26.002 83.063 1.00 28.94 275 SER B N 1
ATOM 583 C CA . SER B 1 15 ? 15.856 25.740 82.265 1.00 26.71 275 SER B CA 1
ATOM 584 C C . SER B 1 15 ? 15.470 26.885 81.319 1.00 29.25 275 SER B C 1
ATOM 585 O O . SER B 1 15 ? 15.902 28.023 81.504 1.00 27.07 275 SER B O 1
ATOM 588 N N . ILE B 1 16 ? 14.671 26.548 80.304 1.00 31.50 276 ILE B N 1
ATOM 589 C CA . ILE B 1 16 ? 14.121 27.508 79.324 1.00 31.19 276 ILE B CA 1
ATOM 590 C C . ILE B 1 16 ? 12.714 27.740 79.898 1.00 30.02 276 ILE B C 1
ATOM 591 O O . ILE B 1 16 ? 12.005 26.771 80.204 1.00 26.04 276 ILE B O 1
ATOM 596 N N . ASP B 1 17 ? 12.299 29.005 80.033 1.00 30.74 277 ASP B N 1
ATOM 597 C CA . ASP B 1 17 ? 11.016 29.326 80.689 1.00 29.23 277 ASP B CA 1
ATOM 598 C C . ASP B 1 17 ? 9.881 29.873 79.814 1.00 27.04 277 ASP B C 1
ATOM 599 O O . ASP B 1 17 ? 8.715 29.548 80.030 1.00 27.53 277 ASP B O 1
ATOM 604 N N . THR B 1 18 ? 10.207 30.730 78.865 1.00 28.55 278 THR B N 1
ATOM 605 C CA . THR B 1 18 ? 9.149 31.238 78.004 1.00 34.00 278 THR B CA 1
ATOM 606 C C . THR B 1 18 ? 9.754 31.738 76.708 1.00 35.33 278 THR B C 1
ATOM 607 O O . THR B 1 18 ? 10.965 31.932 76.611 1.00 32.79 278 THR B O 1
ATOM 611 N N . ILE B 1 19 ? 8.912 31.928 75.698 1.00 34.31 279 ILE B N 1
ATOM 612 C CA . ILE B 1 19 ? 9.369 32.393 74.403 1.00 38.35 279 ILE B CA 1
ATOM 613 C C . ILE B 1 19 ? 8.372 33.408 73.858 1.00 44.50 279 ILE B C 1
ATOM 614 O O . ILE B 1 19 ? 7.167 33.284 74.090 1.00 41.32 279 ILE B O 1
ATOM 619 N N . GLU B 1 20 ? 8.885 34.412 73.155 1.00 45.11 280 GLU B N 1
ATOM 620 C CA . GLU B 1 20 ? 8.038 35.438 72.554 1.00 49.76 280 GLU B CA 1
ATOM 621 C C . GLU B 1 20 ? 8.379 35.632 71.081 1.00 49.69 280 GLU B C 1
ATOM 622 O O . GLU B 1 20 ? 9.551 35.689 70.702 1.00 46.62 280 GLU B O 1
ATOM 628 N N . ARG B 1 21 ? 7.347 35.741 70.251 1.00 53.70 281 ARG B N 1
ATOM 629 C CA . ARG B 1 21 ? 7.534 35.959 68.823 1.00 55.71 281 ARG B CA 1
ATOM 630 C C . ARG B 1 21 ? 7.526 37.464 68.528 1.00 57.66 281 ARG B C 1
ATOM 631 O O . ARG B 1 21 ? 6.468 38.073 68.410 1.00 60.65 281 ARG B O 1
ATOM 639 N N . LYS B 1 22 ? 8.714 38.051 68.414 1.00 60.53 282 LYS B N 1
ATOM 640 C CA . LYS B 1 22 ? 8.865 39.478 68.148 1.00 61.84 282 LYS B CA 1
ATOM 641 C C . LYS B 1 22 ? 8.105 39.956 66.916 1.00 66.78 282 LYS B C 1
ATOM 642 O O . LYS B 1 22 ? 7.557 39.153 66.157 1.00 65.92 282 LYS B O 1
ATOM 648 N N . ASP B 1 23 ? 8.084 41.273 66.725 1.00 69.42 283 ASP B N 1
ATOM 649 C CA . ASP B 1 23 ? 7.396 41.879 65.589 1.00 72.95 283 ASP B CA 1
ATOM 650 C C . ASP B 1 23 ? 8.087 41.520 64.277 1.00 73.05 283 ASP B C 1
ATOM 651 O O . ASP B 1 23 ? 7.436 41.117 63.312 1.00 73.67 283 ASP B O 1
ATOM 656 N N . ASP B 1 24 ? 9.408 41.663 64.247 1.00 71.43 284 ASP B N 1
ATOM 657 C CA . ASP B 1 24 ? 10.169 41.356 63.047 1.00 70.89 284 ASP B CA 1
ATOM 658 C C . ASP B 1 24 ? 10.118 39.866 62.720 1.00 69.75 284 ASP B C 1
ATOM 659 O O . ASP B 1 24 ? 10.736 39.412 61.756 1.00 71.34 284 ASP B O 1
ATOM 664 N N . GLY B 1 25 ? 9.379 39.111 63.529 1.00 67.13 285 GLY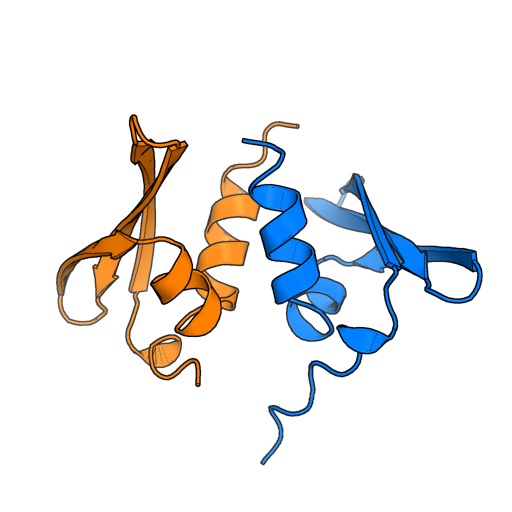 B N 1
ATOM 665 C CA . GLY B 1 25 ? 9.246 37.685 63.295 1.00 66.34 285 GLY B CA 1
ATOM 666 C C . GLY B 1 25 ? 10.217 36.780 64.039 1.00 62.29 285 GLY B C 1
ATOM 667 O O . GLY B 1 25 ? 10.028 35.564 64.060 1.00 61.39 285 GLY B O 1
ATOM 668 N N . THR B 1 26 ? 11.255 37.355 64.639 1.00 60.95 286 THR B N 1
ATOM 669 C CA . THR B 1 26 ? 12.238 36.563 65.383 1.00 59.08 286 THR B CA 1
ATOM 670 C C . THR B 1 26 ? 11.662 36.051 66.699 1.00 55.94 286 THR B C 1
ATOM 671 O O . THR B 1 26 ? 10.583 36.474 67.122 1.00 54.02 286 THR B O 1
ATOM 675 N N . LEU B 1 27 ? 12.396 35.143 67.342 1.00 52.58 287 LEU B N 1
ATOM 676 C CA . LEU B 1 27 ? 11.988 34.558 68.617 1.00 45.74 287 LEU B CA 1
ATOM 677 C C . LEU B 1 27 ? 12.939 34.990 69.728 1.00 41.93 287 LEU B C 1
ATOM 678 O O . LEU B 1 27 ? 14.151 34.951 69.565 1.00 39.94 287 LEU B O 1
ATOM 683 N N . GLU B 1 28 ? 12.380 35.411 70.857 1.00 41.56 288 GLU B N 1
ATOM 684 C CA . GLU B 1 28 ? 13.183 35.842 71.996 1.00 37.86 288 GLU B CA 1
ATOM 685 C C . GLU B 1 28 ? 12.996 34.783 73.085 1.00 32.52 288 GLU B C 1
ATOM 686 O O . GLU B 1 28 ? 11.865 34.437 73.426 1.00 34.81 288 GLU B O 1
ATOM 692 N N . ILE B 1 29 ? 14.101 34.285 73.643 1.00 33.08 289 ILE B N 1
ATOM 693 C CA . ILE B 1 29 ? 14.018 33.235 74.658 1.00 29.42 289 ILE B CA 1
ATOM 694 C C . ILE B 1 29 ? 14.412 33.706 76.061 1.00 27.74 289 ILE B C 1
ATOM 695 O O . ILE B 1 29 ? 15.488 34.280 76.245 1.00 31.72 289 ILE B O 1
ATOM 700 N N . TYR B 1 30 ? 13.543 33.449 77.046 1.00 29.09 290 TYR B N 1
ATOM 701 C CA . TYR B 1 30 ? 13.820 33.812 78.444 1.00 30.31 290 TYR B CA 1
ATOM 702 C C . TYR B 1 30 ? 14.232 32.554 79.209 1.00 25.52 290 TYR B C 1
ATOM 703 O O . TYR B 1 30 ? 13.523 31.556 79.188 1.00 27.68 290 TYR B O 1
ATOM 712 N N . LEU B 1 31 ? 15.375 32.611 79.885 1.00 25.05 291 LEU B N 1
ATOM 713 C CA . LEU B 1 31 ? 15.867 31.446 80.620 1.00 26.16 291 LEU B CA 1
ATOM 714 C C . LEU B 1 31 ? 16.422 31.726 82.022 1.00 26.29 291 LEU B C 1
ATOM 715 O O . LEU B 1 31 ? 16.527 32.889 82.437 1.00 25.56 291 LEU B O 1
ATOM 720 N N . THR B 1 32 ? 16.744 30.646 82.749 1.00 23.67 292 THR B N 1
ATOM 721 C CA . THR B 1 32 ? 17.311 30.689 84.109 1.00 23.91 292 THR B CA 1
ATOM 722 C C . THR B 1 32 ? 18.661 29.951 84.147 1.00 25.62 292 THR B C 1
ATOM 723 O O . THR B 1 32 ? 18.760 28.825 83.648 1.00 23.00 292 THR B O 1
ATOM 727 N N . TRP B 1 33 ? 19.681 30.579 84.723 1.00 27.55 293 TRP B N 1
ATOM 728 C 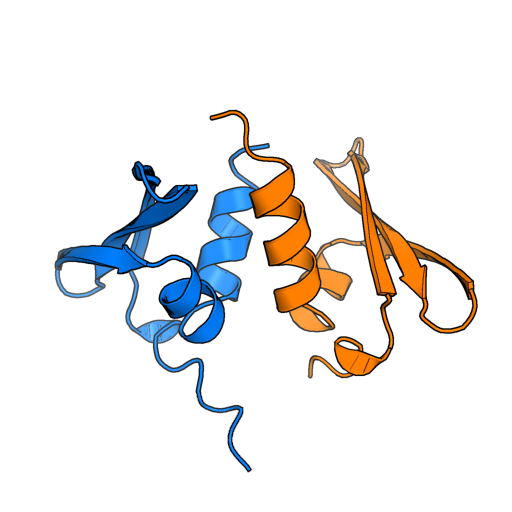CA . TRP B 1 33 ? 21.012 29.950 84.832 1.00 24.92 293 TRP B CA 1
ATOM 729 C C . TRP B 1 33 ? 21.124 29.144 86.125 1.00 26.71 293 TRP B C 1
ATOM 730 O O . TRP B 1 33 ? 20.370 29.384 87.066 1.00 25.37 293 TRP B O 1
ATOM 741 N N 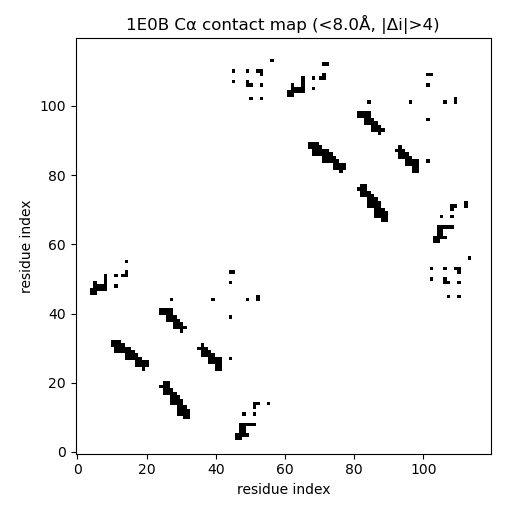. LYS B 1 34 ? 22.058 28.182 86.170 1.00 25.94 294 LYS B N 1
ATOM 742 C CA . LYS B 1 34 ? 22.240 27.359 87.363 1.00 28.40 294 LYS B CA 1
ATOM 743 C C . LYS B 1 34 ? 22.702 28.191 88.554 1.00 27.38 294 LYS B C 1
ATOM 744 O O . LYS B 1 34 ? 22.571 27.756 89.707 1.00 25.75 294 LYS B O 1
ATOM 750 N N . ASN B 1 35 ? 23.211 29.392 88.286 1.00 23.68 295 ASN B N 1
ATOM 751 C CA . ASN B 1 35 ? 23.640 30.292 89.366 1.00 24.75 295 ASN B CA 1
ATOM 752 C C . ASN B 1 35 ? 22.491 31.206 89.869 1.00 29.28 295 ASN B C 1
ATOM 753 O O . ASN B 1 35 ? 22.719 32.125 90.672 1.00 28.97 295 ASN B O 1
ATOM 758 N N . GLY B 1 36 ? 21.271 30.960 89.390 1.00 29.14 296 GLY B N 1
ATOM 759 C CA . GLY B 1 36 ? 20.112 31.753 89.818 1.00 27.82 296 GLY B CA 1
ATOM 760 C C . GLY B 1 36 ? 19.697 32.978 88.997 1.00 28.62 296 GLY B C 1
ATOM 761 O O . GLY B 1 36 ? 18.555 33.479 89.114 1.00 26.37 296 GLY B O 1
ATOM 762 N N . ALA B 1 37 ? 20.613 33.477 88.171 1.00 27.17 297 ALA B N 1
ATOM 763 C CA . ALA B 1 37 ? 20.334 34.646 87.339 1.00 27.04 297 ALA B CA 1
ATOM 764 C C . ALA B 1 37 ? 19.361 34.308 86.217 1.00 28.96 297 ALA B C 1
ATOM 765 O O . ALA B 1 37 ? 19.159 33.135 85.895 1.00 25.76 297 ALA B O 1
ATOM 767 N N . ILE B 1 38 ? 18.744 35.338 85.631 1.00 25.74 298 ILE B N 1
ATOM 768 C CA . ILE B 1 38 ? 17.819 35.152 84.506 1.00 27.25 298 ILE B CA 1
ATOM 769 C C . ILE B 1 38 ? 18.203 36.142 83.405 1.00 25.95 298 ILE B C 1
ATOM 770 O O . ILE B 1 38 ? 18.719 37.217 83.698 1.00 25.78 298 ILE B O 1
ATOM 775 N N . SER B 1 39 ? 17.971 35.779 82.145 1.00 28.93 299 SER B N 1
ATOM 776 C CA . SER B 1 39 ? 18.292 36.652 81.005 1.00 27.74 299 SER B CA 1
ATOM 777 C C . SER B 1 39 ? 17.541 36.194 79.762 1.00 29.44 299 SER B C 1
ATOM 778 O O . SER B 1 39 ? 16.921 35.126 79.770 1.00 26.03 299 SER B O 1
ATOM 781 N N . HIS B 1 40 ? 17.567 37.006 78.701 1.00 32.97 300 HIS B N 1
ATOM 782 C CA . HIS B 1 40 ? 16.900 36.624 77.446 1.00 30.36 300 HIS B CA 1
ATOM 783 C C . HIS B 1 40 ? 17.894 36.745 76.285 1.00 27.42 300 HIS B C 1
ATOM 784 O O . HIS B 1 40 ? 18.851 37.527 76.349 1.00 30.78 300 HIS B O 1
ATOM 791 N N . HIS B 1 41 ? 17.672 35.953 75.236 1.00 29.52 301 HIS B N 1
ATOM 792 C CA . HIS B 1 41 ? 18.566 35.904 74.078 1.00 26.75 301 HIS B CA 1
ATOM 793 C C . HIS B 1 41 ? 17.816 35.459 72.828 1.00 28.44 301 HIS B C 1
ATOM 794 O O . HIS B 1 41 ? 16.803 34.767 72.916 1.00 29.37 301 HIS B O 1
ATOM 801 N N . PRO B 1 42 ? 18.321 35.826 71.637 1.00 30.29 302 PRO B N 1
ATOM 802 C CA . PRO B 1 42 ? 17.658 35.419 70.394 1.00 31.18 302 PRO B CA 1
ATOM 803 C C . PRO B 1 42 ? 17.732 33.888 70.276 1.00 35.38 302 PRO B C 1
ATOM 804 O O . PRO B 1 42 ? 18.690 33.280 70.746 1.00 35.31 302 PRO B O 1
ATOM 808 N N . SER B 1 43 ? 16.740 33.277 69.638 1.00 36.47 303 SER B N 1
ATOM 809 C CA . SER B 1 43 ? 16.708 31.829 69.468 1.00 38.05 303 SER B CA 1
ATOM 810 C C . SER B 1 43 ? 17.886 31.316 68.632 1.00 41.31 303 SER B C 1
ATOM 811 O O . SER B 1 43 ? 18.264 30.143 68.730 1.00 39.37 303 SER B O 1
ATOM 814 N N . THR B 1 44 ? 18.462 32.181 67.806 1.00 35.45 304 THR B N 1
ATOM 815 C CA . THR B 1 44 ? 19.592 31.781 66.973 1.00 38.33 304 THR B CA 1
ATOM 816 C C . THR B 1 44 ? 20.820 31.492 67.828 1.00 42.46 304 THR B C 1
ATOM 817 O O . THR B 1 44 ? 21.741 30.774 67.407 1.00 37.77 304 THR B O 1
ATOM 821 N N . ILE B 1 45 ? 20.822 32.046 69.040 1.00 34.24 305 ILE B N 1
ATOM 822 C CA . ILE B 1 45 ? 21.923 31.852 69.976 1.00 35.25 305 ILE B CA 1
ATOM 823 C C . ILE B 1 45 ? 21.708 30.606 70.842 1.00 30.12 305 ILE B C 1
ATOM 824 O O . ILE B 1 45 ? 22.616 29.801 70.986 1.00 33.94 305 ILE B O 1
ATOM 829 N N . THR B 1 46 ? 20.508 30.465 71.411 1.00 31.49 306 THR B N 1
ATOM 830 C CA . THR B 1 46 ? 20.173 29.329 72.270 1.00 30.61 306 THR B CA 1
ATOM 831 C C . THR B 1 46 ? 20.096 28.000 71.491 1.00 33.60 306 THR B C 1
ATOM 832 O O . THR B 1 46 ? 20.414 26.937 72.040 1.00 33.23 306 THR B O 1
ATOM 836 N N . ASN B 1 47 ? 19.688 28.054 70.220 1.00 30.95 307 ASN B N 1
ATOM 837 C CA . ASN B 1 47 ? 19.609 26.831 69.402 1.00 30.04 307 ASN B CA 1
ATOM 838 C C . ASN B 1 47 ? 20.984 26.168 69.246 1.00 32.05 307 ASN B C 1
ATOM 839 O O . ASN B 1 47 ? 21.087 24.937 69.185 1.00 30.91 307 ASN B O 1
ATOM 844 N N . LYS B 1 48 ? 22.046 26.955 69.162 1.00 28.21 308 LYS B N 1
ATOM 845 C CA . LYS B 1 48 ? 23.350 26.332 69.017 1.00 37.63 308 LYS B CA 1
ATOM 846 C C . LYS B 1 48 ? 24.138 26.184 70.321 1.00 36.98 308 LYS B C 1
ATOM 847 O O . LYS B 1 48 ? 24.985 25.302 70.424 1.00 31.56 308 LYS B O 1
ATOM 853 N N . LYS B 1 49 ? 23.861 27.036 71.312 1.00 35.99 309 LYS B N 1
ATOM 854 C CA . LYS B 1 49 ? 24.541 26.965 72.617 1.00 34.23 309 LYS B CA 1
ATOM 855 C C . LYS B 1 49 ? 23.991 25.885 73.572 1.00 28.67 309 LYS B C 1
ATOM 856 O O . LYS B 1 49 ? 24.747 25.281 74.360 1.00 29.99 309 LYS B O 1
ATOM 862 N N . CYS B 1 50 ? 22.679 25.675 73.536 1.00 27.40 310 CYS B N 1
ATOM 863 C CA . CYS B 1 50 ? 22.027 24.688 74.397 1.00 29.14 310 CYS B CA 1
ATOM 864 C C . CYS B 1 50 ? 20.808 24.022 73.732 1.00 27.01 310 CYS B C 1
ATOM 865 O O . CYS B 1 50 ? 19.678 24.086 74.226 1.00 28.39 310 CYS B O 1
ATOM 868 N N . PRO B 1 51 ? 21.037 23.331 72.601 1.00 27.50 311 PRO B N 1
ATOM 869 C CA . PRO B 1 51 ? 19.945 22.661 71.882 1.00 24.61 311 PRO B CA 1
ATOM 870 C C . PRO B 1 51 ? 19.099 21.660 72.665 1.00 29.89 311 PRO B C 1
ATOM 871 O O . PRO B 1 51 ? 17.885 21.593 72.468 1.00 24.11 311 PRO B O 1
ATOM 875 N N . GLN B 1 52 ? 19.720 20.879 73.551 1.00 25.59 312 GLN B N 1
ATOM 876 C CA . GLN B 1 52 ? 18.962 19.904 74.306 1.00 27.67 312 GLN B CA 1
ATOM 877 C C . GLN B 1 52 ? 18.033 20.583 75.318 1.00 25.72 312 GLN B C 1
ATOM 878 O O . GLN B 1 52 ? 16.928 20.097 75.589 1.00 29.40 312 GLN B O 1
ATOM 884 N N . LYS B 1 53 ? 18.461 21.690 75.902 1.00 27.25 313 LYS B N 1
ATOM 885 C CA . LYS B 1 53 ? 17.558 22.400 76.836 1.00 26.85 313 LYS B CA 1
ATOM 886 C C . LYS B 1 53 ? 16.344 22.964 76.029 1.00 29.57 313 LYS B C 1
ATOM 887 O O . LYS B 1 53 ? 15.201 22.967 76.517 1.00 26.38 313 LYS B O 1
ATOM 893 N N . MET B 1 54 ? 16.598 23.448 74.812 1.00 29.40 314 MET B N 1
ATOM 894 C CA . MET B 1 54 ? 15.516 23.982 73.963 1.00 30.22 314 MET B CA 1
ATOM 895 C C . MET B 1 54 ? 14.511 22.867 73.637 1.00 35.42 314 MET B C 1
ATOM 896 O O . MET B 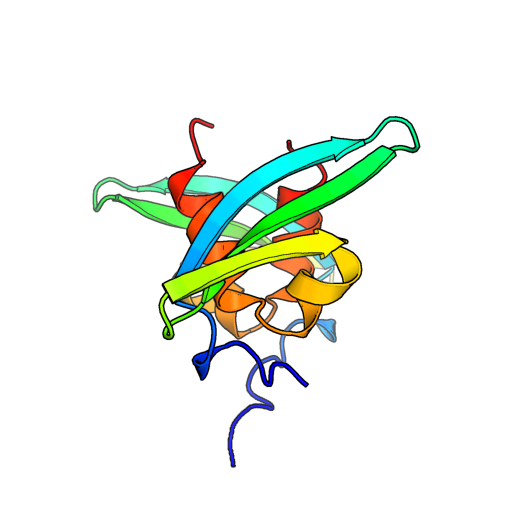1 54 ? 13.293 23.058 73.748 1.00 28.30 314 MET B O 1
ATOM 901 N N . LEU B 1 55 ? 15.017 21.698 73.228 1.00 28.07 315 LEU B N 1
ATOM 902 C CA . LEU B 1 55 ? 14.137 20.573 72.895 1.00 29.04 315 LEU B CA 1
ATOM 903 C C . LEU B 1 55 ? 13.284 20.108 74.080 1.00 29.44 315 LEU B C 1
ATOM 904 O O . LEU B 1 55 ? 12.139 19.686 73.905 1.00 30.34 315 LEU B O 1
ATOM 909 N N . GLN B 1 56 ? 13.829 20.165 75.288 1.00 31.35 316 GLN B N 1
ATOM 910 C CA . GLN B 1 56 ? 13.044 19.790 76.477 1.00 34.41 316 GLN B CA 1
ATOM 911 C C . GLN B 1 56 ? 11.832 20.737 76.675 1.00 35.30 316 GLN B C 1
ATOM 912 O O . GLN B 1 56 ? 10.743 20.303 77.080 1.00 35.31 316 GLN B O 1
ATOM 918 N N . PHE B 1 57 ? 12.036 22.022 76.406 1.00 32.61 317 PHE B N 1
ATOM 919 C CA . PHE B 1 57 ? 10.967 23.025 76.543 1.00 32.07 317 PHE B CA 1
ATOM 920 C C . PHE B 1 57 ? 9.856 22.761 75.526 1.00 27.98 317 PHE B C 1
ATOM 921 O O . PHE B 1 57 ? 8.673 22.708 75.882 1.00 34.57 317 PHE B O 1
ATOM 929 N N . TYR B 1 58 ? 10.230 22.595 74.260 1.00 31.96 318 TYR B N 1
ATOM 930 C CA . TYR B 1 58 ? 9.252 22.318 73.212 1.00 32.24 318 TYR B CA 1
ATOM 931 C C . TYR B 1 58 ? 8.441 21.059 73.509 1.00 37.60 318 TYR B C 1
ATOM 932 O O . TYR B 1 58 ? 7.216 21.056 73.320 1.00 37.78 318 TYR B O 1
ATOM 941 N N . GLU B 1 59 ? 9.089 19.994 73.995 1.00 34.80 319 GLU B N 1
ATOM 942 C CA . GLU B 1 59 ? 8.346 18.756 74.299 1.00 38.08 319 GLU B CA 1
ATOM 943 C C . GLU B 1 59 ? 7.335 18.937 75.436 1.00 39.75 319 GLU B C 1
ATOM 944 O O . GLU B 1 59 ? 6.282 18.311 75.429 1.00 38.74 319 GLU B O 1
ATOM 950 N N . SER B 1 60 ? 7.661 19.777 76.412 1.00 41.52 320 SER B N 1
ATOM 951 C CA . SER B 1 60 ? 6.751 20.016 77.530 1.00 50.56 320 SER B CA 1
ATOM 952 C C . SER B 1 60 ? 5.653 20.990 77.102 1.00 52.87 320 SER B C 1
ATOM 953 O O . SER B 1 60 ? 4.603 21.095 77.740 1.00 54.15 320 SER B O 1
ATOM 956 N N . HIS B 1 61 ? 5.917 21.706 76.017 1.00 57.00 321 HIS B N 1
ATOM 957 C CA . HIS B 1 61 ? 4.984 22.686 75.476 1.00 65.63 321 HIS B CA 1
ATOM 958 C C . HIS B 1 61 ? 4.188 22.091 74.323 1.00 67.74 321 HIS B C 1
ATOM 959 O O . HIS B 1 61 ? 3.750 22.808 73.424 1.00 67.58 321 HIS B O 1
ATOM 966 N N . LEU B 1 62 ? 3.997 20.778 74.361 1.00 70.14 322 LEU B N 1
ATOM 967 C CA . LEU B 1 62 ? 3.278 20.078 73.306 1.00 71.84 322 LEU B CA 1
ATOM 968 C C . LEU B 1 62 ? 1.840 19.754 73.691 1.00 74.58 322 LEU B C 1
ATOM 969 O O . LEU B 1 62 ? 1.581 18.989 74.622 1.00 72.49 322 LEU B O 1
ATOM 974 N N . THR B 1 63 ? 0.908 20.354 72.962 1.00 78.46 323 THR B N 1
ATOM 975 C CA . THR B 1 63 ? -0.514 20.136 73.188 1.00 83.24 323 THR B CA 1
ATOM 976 C C . THR B 1 63 ? -1.119 19.625 71.885 1.00 85.64 323 THR B C 1
ATOM 977 O O . THR B 1 63 ? -2.335 19.464 71.771 1.00 86.90 323 THR B O 1
ATOM 981 N N . PHE B 1 64 ? -0.250 19.374 70.908 1.00 86.80 324 PHE B N 1
ATOM 982 C CA . PHE B 1 64 ? -0.660 18.890 69.593 1.00 87.73 324 PHE B CA 1
ATOM 983 C C . PHE B 1 64 ? -1.626 19.855 68.912 1.00 88.46 324 PHE B C 1
ATOM 984 O O . PHE B 1 64 ? -2.381 19.468 68.014 1.00 87.99 324 PHE B O 1
#

Nearest PDB structures (foldseek):
  1e0b-assembly1_A  TM=1.017E+00  e=4.229E-12  Schizosaccharomyces pombe
  1e0b-assembly1_B  TM=1.006E+00  e=1.655E-10  Schizosaccharomyces pombe
  6fto-assembly1_B  TM=8.883E-01  e=7.093E-07  Schizosaccharomyces pombe
  9baz-assembly1_B  TM=8.636E-01  e=3.366E-05  Neurospora crassa
  9baz-assembly1_C  TM=8.436E-01  e=4.354E-05  Neurospora crassa

B-factor: mean 44.55, std 17.13, range [21.25, 91.15]

Foldseek 3Di:
DDLCQLQCQQFFDAWDDWDADPVRWIKTWGATPVGDIDIDTPVNCCRNHVVRVVVVVVVPD/DLQCQVFFDAWDDWDQDPVRWIKTWGATPVGDIDIDTVVVCCPNHVVRVVVVVVVVDPD

Solvent-accessible surface area: 7584 Å² total; per-residue (Å²): 210,128,145,128,118,62,61,50,34,114,94,0,53,49,17,59,71,22,88,117,94,162,109,46,63,8,12,0,71,0,30,43,132,130,52,51,121,35,96,42,62,6,104,71,0,6,98,25,0,12,70,48,0,2,113,25,8,44,84,126,118,161,68,72,47,31,118,94,0,55,46,15,71,63,35,96,137,103,159,110,35,66,6,16,0,77,2,35,46,133,128,57,51,136,40,102,38,63,10,106,69,0,22,101,32,0,9,41,53,0,0,107,19,9,34,93,126,39,133,139

Organism: Schizosaccharomyces pombe (strain 972 / ATCC 24843) (NCBI:txid284812)

Radius of gyration: 14.91 Å; Cα contacts (8 Å, |Δi|>4): 184; chains: 2; bounding box: 36×37×40 Å

Sequence (120 aa):
QVENYDSWEDLVSSIDTIERKDDGTLEIYLTWKNGAISHHPSTITNKKCPQKMLQFYESHLYDSWEDLVSSIDTIERKDDGTLEIYLTWKNGAISHHPSTITNKKCPQKMLQFYESHLTF

Secondary structure (DSSP, 8-state):
---TT-TTTTTEEEEEEEEE-TTS-EEEEEEETTS-EEEEEHHHHHHHSHHHHHHHHHT--/--TTTTTEEEEEEEEE-TTS-EEEEEEETTS-EEEEEHHHHHHH-HHHHHHHHHHT---

InterPro domains:
  IPR000953 Chromo/chromo shadow domain [PS50013] (81-143)
  IPR000953 Chromo/chromo shadow domain [PS50013] (267-328)
  IPR000953 Chromo/chromo shadow domain [SM00298] (80-136)
  IPR008251 Chromo shadow domain [PF01393] (275-327)
  IPR008251 Chromo shadow domain [SM00300] (261-327)
  IPR016197 Chromo-like domain superfamily [SSF54160] (74-143)
  IPR016197 Chromo-like domain superfamily [SSF54160] (263-322)
  IPR023779 Chromo domain, conserved site [PS00598] (100-121)
  IPR023780 Chromo domain [PF00385] (81-133)
  IPR051219 Heterochromatin-associated chromo domain-containing protein [PTHR22812] (64-323)

=== Feature glossary ===
A reading guide for the features in this record.

Start from the sequence.

  · Sequence gives the chain of amino acids in standard one-letter code (A=alanine, C=cysteine, …, Y=tyrosine), read N→C. It is the only feature that is directly encoded by the gene; all structural features are derived from the folded form of this sequence.

Fold it, and you get atomic coordinates and the backbone conformation that goes with them.

  · Structure coordinates are given as an mmCIF _atom_site loop: one row per atom with element, residue name, chain id, sequence number, and x/y/z position in Å. Only the four main-chain atoms per residue are included here; side chains are omitted to keep the record compact.

  · Backbone dihedral angles. Every residue except chain termini has a φ (preceding-C → N → Cα → C) and a ψ (N → Cα → C → next-N). They are reported in degrees following the IUPAC sign convention. Secondary structure is essentially a statement about which (φ, ψ) basin each residue occupies.

  · Eight-state secondary structure (DSSP): H is the canonical α-helix, G the tighter 3₁₀-helix, I the wider π-helix; E/B are β-structure, T and S are turns and bends, and '-' is everything else. DSSP derives these from the pattern of main-chain N–H···O=C hydrogen bonds, not from the sequence.

  · SS3 is a coarse helix/strand/coil call (letters a/b/c) made by the P-SEA algorithm from inter-Cα distances and dihedrals. It is less detailed than DSSP but needs only Cα positions.

Summarize the fold with a handful of shape descriptors and a per-residue structural alphabet.

  · Radius of gyration (Rg) is the root-mean-square distance of Cα atoms from their centroid — a single number for overall size and compactness. A globular domain of N residues has Rg ≈ 2.2·N^0.38 Å; an extended or disordered chain has a much larger Rg. The Cα contact count is the number of residue pairs whose Cα atoms are within 8 Å and are more than four positions apart in sequence — a standard proxy for tertiary packing density. The bounding box is the smallest axis-aligned box enclosing all Cα atoms.

  · 3Di is Foldseek's structural alphabet. Each residue is assigned one of twenty discrete states based on how its Cα sits relative to its spatial (not sequential) neighbors. Aligning 3Di strings finds structural homologs roughly as well as full 3D superposition, but orders of magnitude faster.

  · Solvent-accessible surface area (SASA) is the area in Å² traced out by the centre of a 1.4 Å probe sphere (a water molecule) rolled over the protein's van der Waals surface (Shrake–Rupley / Lee–Richards construction). Buried residues have near-zero SASA; fully exposed residues can exceed 200 Å². The total SASA scales roughly with the number of surface residues.

Ask how reliable the model is.

  · For AlphaFold models, the B-factor field carries pLDDT — the model's own estimate of local accuracy on a 0–100 scale. Regions with pLDDT<50 should be treated as essentially unmodeled; they often correspond to intrinsically disordered segments.

  · For experimental (PDB) structures, the B-factor (temperature factor) quantifies the positional spread of each atom in the crystal — a combination of thermal vibration and static disorder — in units of Å². High B-factors mark flexible loops or poorly resolved regions; low B-factors mark the rigid, well-ordered core.

  · Predicted Aligned Error (PAE) is an AlphaFold confidence matrix: entry (i, j) is the expected error in the position of residue j, in ångströms, when the prediction is superimposed on the true structure at residue i. Low PAE within a block of residues means that block is internally rigid and well-predicted; high PAE between two blocks means their relative placement is uncertain even if each block individually is confident.

Place it in context: what it resembles, what it is annotated as, and how it looks.

  · Structural nearest neighbors (via Foldseek easy-search vs the PDB). Reported per hit: target PDB id, E-value, and alignment TM-score. A TM-score above ~0.5 is the conventional threshold for 'same fold'.

  · Functional annotations link the protein to curated databases. InterPro entries identify conserved domains and families by matching the sequence against member-database signatures (Pfam, PROSITE, CDD, …). Gene Ontology (GO) terms describe molecular function, biological process, and cellular component in a controlled vocabulary. CATH places the structure in a hierarchical fold classification (Class/Architecture/Topology/Homologous-superfamily). The organism is the source species.

  · The contact map is a binary N×N matrix image: pixel (i, j) is dark where Cα_i and Cα_j are within 8 Å and |i−j|>4. Because the |i−j|>4 filter removes local helical contacts, off-diagonal stripes parallel to the main diagonal indicate parallel β-sheets; stripes perpendicular to it indicate antiparallel β-sheets. The Ramachandran plot scatters every residue's (φ, ψ) pair against the sterically allowed regions. The PAE heatmap renders the predicted-aligned-error matrix.

  · Six rendered views show the 3D structure from the faces of a cube — i.e. along ±x, ±y, ±z. Rendering representation is drawn randomly per protein from cartoon (secondary-structure ribbons), sticks (backbone bonds), or molecular surface; coloring is either N→C rainbow (blue at the N-terminus through red at the C-terminus) or one color per chain.